Protein AF-A0A093P112-F1 (afdb_monomer_lite)

Organism: Pygoscelis adeliae (NCBI:txid9238)

Structure (mmCIF, N/CA/C/O backbone):
data_AF-A0A093P112-F1
#
_entry.id   AF-A0A093P112-F1
#
loop_
_atom_site.group_PDB
_atom_site.id
_atom_site.type_symbol
_atom_site.label_atom_id
_atom_site.label_alt_id
_atom_site.label_comp_id
_atom_site.label_asym_id
_atom_site.label_entity_id
_atom_site.label_seq_id
_atom_site.pdbx_PDB_ins_code
_atom_site.Cartn_x
_atom_site.Cartn_y
_atom_site.Cartn_z
_atom_site.occupancy
_atom_site.B_iso_or_equiv
_atom_site.auth_seq_id
_atom_site.auth_comp_id
_atom_site.auth_asym_id
_atom_site.auth_atom_id
_atom_site.pdbx_PDB_model_num
ATOM 1 N N . SER A 1 1 ? -18.967 16.183 43.147 1.00 71.44 1 SER A N 1
ATOM 2 C CA . SER A 1 1 ? -19.083 14.704 43.303 1.00 71.44 1 SER A CA 1
ATOM 3 C C . SER A 1 1 ? -19.071 14.032 41.925 1.00 71.44 1 SER A C 1
ATOM 5 O O . SER A 1 1 ? -19.058 14.746 40.927 1.00 71.44 1 SER A O 1
ATOM 7 N N . LEU A 1 2 ? -19.069 12.690 41.825 1.00 72.44 2 LEU A N 1
ATOM 8 C CA . LEU A 1 2 ? -19.124 11.982 40.525 1.00 72.44 2 LEU A CA 1
ATOM 9 C C . LEU A 1 2 ? -20.379 12.354 39.702 1.00 72.44 2 LEU A C 1
ATOM 11 O O . LEU A 1 2 ? -20.353 12.349 38.476 1.00 72.44 2 LEU A O 1
ATOM 15 N N . GLU A 1 3 ? -21.459 12.738 40.381 1.00 74.00 3 GLU A N 1
ATOM 16 C CA . GLU A 1 3 ? -22.714 13.202 39.782 1.00 74.00 3 GLU A CA 1
ATOM 17 C C . GLU A 1 3 ? -22.575 14.576 39.122 1.00 74.00 3 GLU A C 1
ATOM 19 O O . GLU A 1 3 ? -23.043 14.787 38.010 1.00 74.00 3 GLU A O 1
ATOM 24 N N . GLU A 1 4 ? -21.896 15.509 39.788 1.00 76.06 4 GLU A N 1
ATOM 25 C CA . GLU A 1 4 ? -21.624 16.844 39.249 1.00 76.06 4 GLU A CA 1
ATOM 26 C C . GLU A 1 4 ? -20.730 16.765 38.004 1.00 76.06 4 GLU A C 1
ATOM 28 O O . GLU A 1 4 ? -20.930 17.491 37.033 1.00 76.06 4 GLU A O 1
ATOM 33 N N . PHE A 1 5 ? -19.794 15.813 37.996 1.00 78.19 5 PHE A N 1
ATOM 34 C CA . PHE A 1 5 ? -19.008 15.481 36.813 1.00 78.19 5 PHE A CA 1
ATOM 35 C C . PHE A 1 5 ? -19.877 14.868 35.703 1.00 78.19 5 PHE A C 1
ATOM 37 O O . PHE A 1 5 ? -19.806 15.313 34.560 1.00 78.19 5 PHE A O 1
ATOM 44 N N . ALA A 1 6 ? -20.743 13.901 36.028 1.00 77.81 6 ALA A N 1
ATOM 45 C CA . ALA A 1 6 ? -21.652 13.276 35.066 1.00 77.81 6 ALA A CA 1
ATOM 46 C C . ALA A 1 6 ? -22.661 14.270 34.459 1.00 77.81 6 ALA A C 1
ATOM 48 O O . ALA A 1 6 ? -22.993 14.155 33.282 1.00 77.81 6 ALA A O 1
ATOM 49 N N . GLY A 1 7 ? -23.117 15.258 35.235 1.00 74.88 7 GLY A N 1
ATOM 50 C CA . GLY A 1 7 ? -24.021 16.318 34.782 1.00 74.88 7 GLY A CA 1
ATOM 51 C C . GLY A 1 7 ? -23.346 17.416 33.953 1.00 74.88 7 GLY A C 1
ATOM 52 O O . GLY A 1 7 ? -24.019 18.078 33.170 1.00 74.88 7 GLY A O 1
ATOM 53 N N . ARG A 1 8 ? -22.026 17.607 34.089 1.00 80.69 8 ARG A N 1
ATOM 54 C CA . ARG A 1 8 ? -21.234 18.560 33.282 1.00 80.69 8 ARG A CA 1
ATOM 55 C C . ARG A 1 8 ? -20.520 17.902 32.097 1.00 80.69 8 ARG A C 1
ATOM 57 O O . ARG A 1 8 ? -19.883 18.596 31.309 1.00 80.69 8 ARG A O 1
ATOM 64 N N . SER A 1 9 ? -20.606 16.579 31.976 1.00 81.31 9 SER A N 1
ATOM 65 C CA . SER A 1 9 ? -19.993 15.822 30.889 1.00 81.31 9 SER A CA 1
ATOM 66 C C . SER A 1 9 ? -20.834 15.885 29.612 1.00 81.31 9 SER A C 1
ATOM 68 O O . SER A 1 9 ? -22.061 15.872 29.654 1.00 81.31 9 SER A O 1
ATOM 70 N N . THR A 1 10 ? -20.166 15.879 28.460 1.00 83.88 10 THR A N 1
ATOM 71 C CA . THR A 1 10 ? -20.793 15.724 27.137 1.00 83.88 10 THR A CA 1
ATOM 72 C C . THR A 1 10 ? -21.023 14.255 26.760 1.00 83.88 10 THR A C 1
ATOM 74 O O . THR A 1 10 ? -21.571 13.962 25.694 1.00 83.88 10 THR A O 1
ATOM 77 N N . LEU A 1 11 ? -20.609 13.313 27.619 1.00 80.38 11 LEU A N 1
ATOM 78 C CA . LEU A 1 11 ? -20.822 11.883 27.420 1.00 80.38 11 LEU A CA 1
ATOM 79 C C . LEU A 1 11 ? -22.310 11.549 27.557 1.00 80.38 11 LEU A C 1
ATOM 81 O O . LEU A 1 11 ? -22.880 11.519 28.649 1.00 80.38 11 LEU A O 1
ATOM 85 N N . HIS A 1 12 ? -22.939 11.257 26.424 1.00 82.38 12 HIS A N 1
ATOM 86 C CA . HIS A 1 12 ? -24.335 10.845 26.374 1.00 82.38 12 HIS A CA 1
ATOM 87 C C . HIS A 1 12 ? -24.560 9.587 27.228 1.00 82.38 12 HIS A C 1
ATOM 89 O O . HIS A 1 12 ? -23.811 8.616 27.152 1.00 82.38 12 HIS A O 1
ATOM 95 N N . GLY A 1 13 ? -25.605 9.602 28.059 1.00 77.94 13 GLY A N 1
ATOM 96 C CA . GLY A 1 13 ? -25.994 8.463 28.899 1.00 77.94 13 GLY A CA 1
ATOM 97 C C . GLY A 1 13 ? -25.390 8.446 30.309 1.00 77.94 13 GLY A C 1
ATOM 98 O O . GLY A 1 13 ? -26.014 7.882 31.207 1.00 77.94 13 GLY A O 1
ATOM 99 N N . ILE A 1 14 ? -24.263 9.128 30.560 1.00 80.81 14 ILE A N 1
ATOM 100 C CA . ILE A 1 14 ? -23.586 9.083 31.872 1.00 80.81 14 ILE A CA 1
ATOM 101 C C . ILE A 1 14 ? -24.428 9.723 32.989 1.00 80.81 14 ILE A C 1
ATOM 103 O O . ILE A 1 14 ? -24.534 9.189 34.092 1.00 80.81 14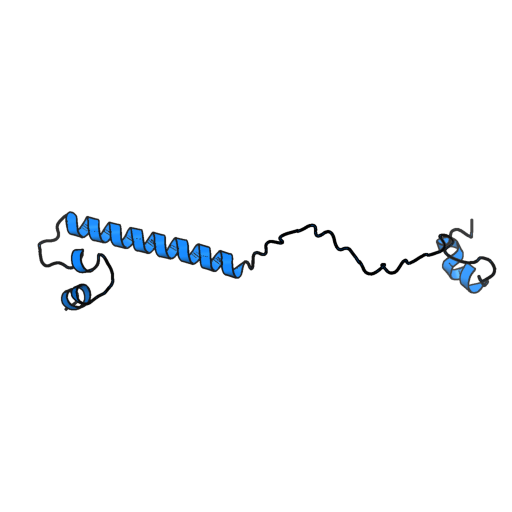 ILE A O 1
ATOM 107 N N . GLN A 1 15 ? -25.150 10.797 32.666 1.00 78.00 15 GLN A N 1
ATOM 108 C CA . GLN A 1 15 ? -26.103 11.456 33.566 1.00 78.00 15 GLN A CA 1
ATOM 109 C C . GLN A 1 15 ? -27.300 10.573 33.968 1.00 78.00 15 GLN A C 1
ATOM 111 O O . GLN A 1 15 ? -27.902 10.790 35.018 1.00 78.00 15 GLN A O 1
ATOM 116 N N . HIS A 1 16 ? -27.669 9.578 33.150 1.00 77.81 16 HIS A N 1
ATOM 117 C CA . HIS A 1 16 ? -28.765 8.654 33.461 1.00 77.81 16 HIS A CA 1
ATOM 118 C C . HIS A 1 16 ? -28.324 7.515 34.384 1.00 77.81 16 HIS A C 1
ATOM 120 O O . HIS A 1 16 ? -29.163 6.953 35.083 1.00 77.81 16 HIS A O 1
ATOM 126 N N . ILE A 1 17 ? -27.025 7.209 34.409 1.00 77.69 17 ILE A N 1
ATOM 127 C CA . ILE A 1 17 ? -26.431 6.177 35.264 1.00 77.69 17 ILE A CA 1
ATOM 128 C C . ILE A 1 17 ? -26.277 6.696 36.701 1.00 77.69 17 ILE A C 1
ATOM 130 O O . ILE A 1 17 ? -26.628 5.994 37.646 1.00 77.69 17 ILE A O 1
ATOM 134 N N . PHE A 1 18 ? -25.815 7.940 36.868 1.00 72.38 18 PHE A N 1
ATOM 135 C CA . PHE A 1 18 ? -25.481 8.529 38.173 1.00 72.38 18 PHE A CA 1
ATOM 136 C C . PHE A 1 18 ? -26.587 9.415 38.772 1.00 72.38 18 PHE A C 1
ATOM 138 O O . PHE A 1 18 ? -26.308 10.290 39.583 1.00 72.38 18 PHE A O 1
ATOM 145 N N . ARG A 1 19 ? -27.857 9.233 38.384 1.00 71.88 19 ARG A N 1
ATOM 146 C CA . ARG A 1 19 ? -28.958 10.050 38.924 1.00 71.88 19 ARG A CA 1
ATOM 147 C C . ARG A 1 19 ? -29.426 9.530 40.292 1.00 71.88 19 ARG A C 1
ATOM 149 O O . ARG A 1 19 ? -29.782 8.362 40.408 1.00 71.88 19 ARG A O 1
ATOM 156 N N . HIS A 1 20 ? -29.528 10.432 41.273 1.00 59.19 20 HIS A N 1
ATOM 157 C CA . HIS A 1 20 ? -29.821 10.234 42.709 1.00 59.19 20 HIS A CA 1
ATOM 158 C C . HIS A 1 20 ? -31.214 9.640 43.079 1.00 59.19 20 HIS A C 1
ATOM 160 O O . HIS A 1 20 ? -31.855 10.049 44.050 1.00 59.19 20 HIS A O 1
ATOM 166 N N . ARG A 1 21 ? -31.745 8.666 42.330 1.00 59.16 21 ARG A N 1
ATOM 167 C CA . ARG A 1 21 ? -32.893 7.846 42.767 1.00 59.16 21 ARG A CA 1
ATOM 168 C C . ARG A 1 21 ? -32.460 6.389 42.836 1.00 59.16 21 ARG A C 1
ATOM 170 O O . ARG A 1 21 ? -31.773 5.940 41.927 1.00 59.16 21 ARG A O 1
ATOM 177 N N . CYS A 1 22 ? -32.863 5.708 43.917 1.00 61.28 22 CYS A N 1
ATOM 178 C CA . CYS A 1 22 ? -32.613 4.295 44.244 1.00 61.28 22 CYS A CA 1
ATOM 179 C C . CYS A 1 22 ? -32.237 3.441 43.028 1.00 61.28 22 CYS A C 1
ATOM 181 O O . CYS A 1 22 ? -32.965 3.490 42.034 1.00 61.28 22 CYS A O 1
ATOM 183 N N . TYR A 1 23 ? -31.156 2.652 43.137 1.00 62.12 23 TYR A N 1
ATOM 184 C CA . TYR A 1 23 ? -30.686 1.692 42.129 1.00 62.12 23 TYR A CA 1
ATOM 185 C C . TYR A 1 23 ? -31.857 0.895 41.550 1.00 62.12 23 TYR A C 1
ATOM 187 O O . TYR A 1 23 ? -32.315 -0.100 42.101 1.00 62.12 23 TYR A O 1
ATOM 195 N N . THR A 1 24 ? -32.389 1.397 40.446 1.00 74.31 24 THR A N 1
ATOM 196 C CA . THR A 1 24 ? -33.581 0.873 39.792 1.00 74.31 24 THR A CA 1
ATOM 197 C C . THR A 1 24 ? -33.126 0.130 38.551 1.00 74.31 24 THR A C 1
ATOM 199 O O . THR A 1 24 ? -32.097 0.470 37.962 1.00 74.31 24 THR A O 1
ATOM 202 N N . ALA A 1 25 ? -33.914 -0.851 38.103 1.00 78.94 25 ALA A N 1
ATOM 203 C CA . ALA A 1 25 ? -33.633 -1.599 36.875 1.00 78.94 25 ALA A CA 1
ATOM 204 C C . ALA A 1 25 ? -33.312 -0.674 35.683 1.00 78.94 25 ALA A C 1
ATOM 206 O O . ALA A 1 25 ? -32.466 -0.988 34.854 1.00 78.94 25 ALA A O 1
ATOM 207 N N . ARG A 1 26 ? -33.909 0.525 35.647 1.00 80.44 26 ARG A N 1
ATOM 208 C CA . ARG A 1 26 ? -33.643 1.557 34.639 1.00 80.44 26 ARG A CA 1
ATOM 209 C C . ARG A 1 26 ? -32.186 2.042 34.608 1.00 80.44 26 ARG A C 1
ATOM 211 O O . ARG A 1 26 ? -31.659 2.229 33.518 1.00 80.44 26 ARG A O 1
ATOM 218 N N . ASN A 1 27 ? -31.534 2.232 35.756 1.00 81.62 27 ASN A N 1
ATOM 219 C CA . ASN A 1 27 ? -30.131 2.667 35.804 1.00 81.62 27 ASN A CA 1
ATOM 220 C C . ASN A 1 27 ? -29.199 1.544 35.334 1.00 81.62 27 ASN A C 1
ATOM 222 O O . ASN A 1 27 ? -28.249 1.810 34.605 1.00 81.62 27 ASN A O 1
ATOM 226 N N . LEU A 1 28 ? -29.510 0.290 35.688 1.00 84.00 28 LEU A N 1
ATOM 227 C CA . LEU A 1 28 ? -28.781 -0.884 35.198 1.00 84.00 28 LEU A CA 1
ATOM 228 C C . LEU A 1 28 ? -28.922 -1.043 33.681 1.00 84.00 28 LEU A C 1
ATOM 230 O O . LEU A 1 28 ? -27.929 -1.285 33.007 1.00 84.00 28 LEU A O 1
ATOM 234 N N . LEU A 1 29 ? -30.121 -0.839 33.127 1.00 87.44 29 LEU A N 1
ATOM 235 C CA . LEU A 1 29 ? -30.33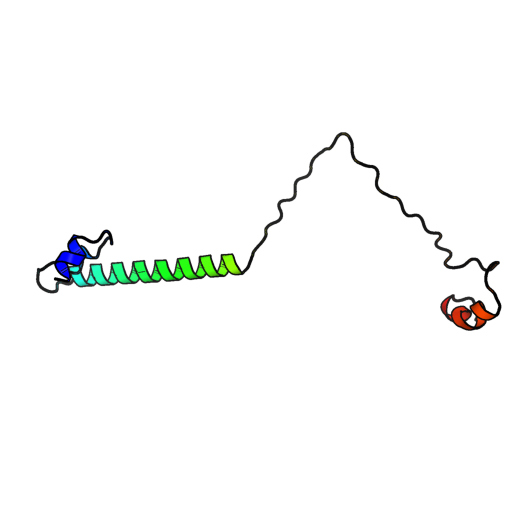4 -0.853 31.677 1.00 87.44 29 LEU A CA 1
ATOM 236 C C . LEU A 1 29 ? -29.527 0.242 30.969 1.00 87.44 29 LEU A C 1
ATOM 238 O O . LEU A 1 29 ? -28.903 -0.034 29.949 1.00 87.44 29 LEU A O 1
ATOM 242 N N . TRP A 1 30 ? -29.480 1.460 31.521 1.00 88.12 30 TRP A N 1
ATOM 243 C CA . TRP A 1 30 ? -28.644 2.536 30.977 1.00 88.12 30 TRP A CA 1
ATOM 244 C C . TRP A 1 30 ? -27.151 2.230 31.069 1.00 88.12 30 TRP A C 1
ATOM 246 O O . TRP A 1 30 ? -26.420 2.503 30.120 1.00 88.12 30 TRP A O 1
ATOM 256 N N . LEU A 1 31 ? -26.707 1.636 32.176 1.00 87.56 31 LEU A N 1
ATOM 257 C CA . LEU A 1 31 ? -25.323 1.212 32.354 1.00 87.56 31 LEU A CA 1
ATOM 258 C C . LEU A 1 31 ? -24.939 0.137 31.331 1.00 87.56 31 LEU A C 1
ATOM 260 O O . LEU A 1 31 ? -23.914 0.269 30.669 1.00 87.56 31 LEU A O 1
ATOM 264 N N . LEU A 1 32 ? -25.778 -0.888 31.158 1.00 91.19 32 LEU A N 1
ATOM 265 C CA . LEU A 1 32 ? -25.569 -1.951 30.174 1.00 91.19 32 LEU A CA 1
ATOM 266 C C . LEU A 1 32 ? -25.576 -1.411 28.742 1.00 91.19 32 LEU A C 1
ATOM 268 O O . LEU A 1 32 ? -24.709 -1.777 27.955 1.00 91.19 32 LEU A O 1
ATOM 272 N N . ALA A 1 33 ? -26.505 -0.513 28.408 1.00 91.12 33 ALA A N 1
ATOM 273 C CA . ALA A 1 33 ? -26.552 0.121 27.094 1.00 91.12 33 ALA A CA 1
ATOM 274 C C . ALA A 1 33 ? -25.301 0.975 26.826 1.00 91.12 33 ALA A C 1
ATOM 276 O O . ALA A 1 33 ? -24.734 0.908 25.737 1.00 91.12 33 ALA A O 1
ATOM 277 N N . PHE A 1 34 ? -24.832 1.732 27.822 1.00 91.44 34 PHE A N 1
ATOM 278 C CA . PHE A 1 34 ? -23.606 2.522 27.722 1.00 91.44 34 PHE A CA 1
ATOM 279 C C . PHE A 1 34 ? -22.368 1.634 27.541 1.00 91.44 34 PHE A C 1
ATOM 281 O O . PHE A 1 34 ? -21.585 1.859 26.621 1.00 91.44 34 PHE A O 1
ATOM 288 N N . LEU A 1 35 ? -22.219 0.590 28.364 1.00 93.19 35 LEU A N 1
ATOM 289 C CA . LEU A 1 35 ? -21.137 -0.394 28.250 1.00 93.19 35 LEU A CA 1
ATOM 290 C C . LEU A 1 35 ? -21.167 -1.112 26.898 1.00 93.19 35 LEU A C 1
ATOM 292 O O . LEU A 1 35 ? -20.127 -1.256 26.262 1.00 93.19 35 LEU A O 1
ATOM 296 N N . GLY A 1 36 ? -22.351 -1.516 26.437 1.00 95.69 36 GLY A N 1
ATOM 297 C CA . GLY A 1 36 ? -22.540 -2.136 25.128 1.00 95.69 36 GLY A CA 1
ATOM 298 C C . GLY A 1 36 ? -22.140 -1.199 23.990 1.00 95.69 36 GLY A C 1
ATOM 299 O O . GLY A 1 36 ? -21.364 -1.586 23.119 1.00 95.69 36 GLY A O 1
ATOM 300 N N . SER A 1 37 ? 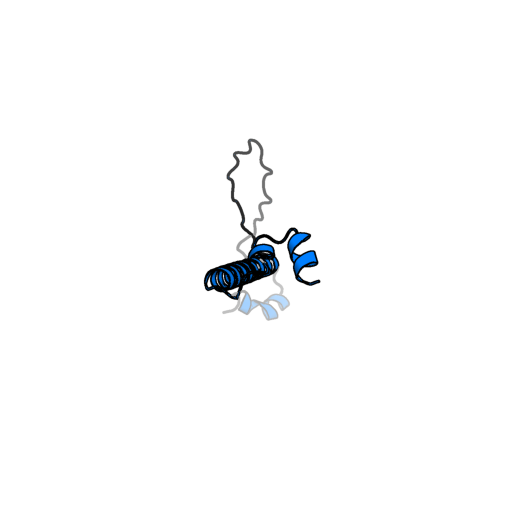-22.592 0.058 24.030 1.00 94.94 37 SER A N 1
ATOM 301 C CA . SER A 1 37 ? -22.206 1.077 23.049 1.00 94.94 37 SER A CA 1
ATOM 302 C C . SER A 1 37 ? -20.698 1.332 23.054 1.00 94.94 37 SER A C 1
ATOM 304 O O . SER A 1 37 ? -20.103 1.459 21.987 1.00 94.94 37 SER A O 1
ATOM 306 N N . LEU A 1 38 ? -20.072 1.395 24.230 1.00 94.56 38 LEU A N 1
ATOM 307 C CA . LEU A 1 38 ? -18.631 1.594 24.366 1.00 94.56 38 LEU A CA 1
ATOM 308 C C . LEU A 1 38 ? -17.843 0.397 23.819 1.00 94.56 38 LEU A C 1
ATOM 310 O O . LEU A 1 38 ? -16.866 0.586 23.098 1.00 94.56 38 LEU A O 1
ATOM 314 N N . ALA A 1 39 ? -18.279 -0.829 24.112 1.00 97.12 39 ALA A N 1
ATOM 315 C CA . ALA A 1 39 ? -17.650 -2.043 23.601 1.00 97.12 39 ALA A CA 1
ATOM 316 C C . ALA A 1 39 ? -17.735 -2.126 22.069 1.00 97.12 39 ALA A C 1
ATOM 318 O O . ALA A 1 39 ? -16.729 -2.402 21.412 1.00 97.12 39 ALA A O 1
ATOM 319 N N . LEU A 1 40 ? -18.907 -1.831 21.493 1.00 97.50 40 LEU A N 1
ATOM 320 C CA . LEU A 1 40 ? -19.094 -1.772 20.041 1.00 97.50 40 LEU A CA 1
ATOM 321 C C . LEU A 1 40 ? -18.217 -0.694 19.401 1.00 97.50 40 LEU A C 1
ATOM 323 O O . LEU A 1 40 ? -17.583 -0.955 18.379 1.00 97.50 40 LEU A O 1
ATOM 327 N N . LEU A 1 41 ? -18.136 0.485 20.023 1.00 96.69 41 LEU A N 1
ATOM 328 C CA . LEU A 1 41 ? -17.277 1.576 19.574 1.00 96.69 41 LEU A CA 1
ATOM 329 C C . LEU A 1 41 ? -15.811 1.132 19.533 1.00 96.69 41 LEU A C 1
ATOM 331 O O . LEU A 1 41 ? -15.175 1.219 18.486 1.00 96.69 41 LEU A O 1
ATOM 335 N N . ILE A 1 42 ? -15.286 0.598 20.640 1.00 97.62 42 ILE A N 1
ATOM 336 C CA . ILE A 1 42 ? -13.898 0.123 20.726 1.00 97.62 42 ILE A CA 1
ATOM 337 C C . ILE A 1 42 ? -13.632 -0.956 19.672 1.00 97.62 42 ILE A C 1
ATOM 339 O O . ILE A 1 42 ? -12.614 -0.897 18.982 1.00 97.62 42 ILE A O 1
ATOM 343 N N . HIS A 1 43 ? -14.549 -1.913 19.503 1.00 98.12 43 HIS A N 1
ATOM 344 C CA . HIS A 1 43 ? -14.407 -2.970 18.505 1.00 98.12 43 HIS A CA 1
ATOM 345 C C . HIS A 1 43 ? -14.334 -2.414 17.076 1.00 98.12 43 HIS A C 1
ATOM 347 O O . HIS A 1 43 ? -13.429 -2.776 16.320 1.00 98.12 43 HIS A O 1
ATOM 353 N N . ALA A 1 44 ? -15.251 -1.513 16.713 1.00 97.81 44 ALA A N 1
ATOM 354 C CA . ALA A 1 44 ? -15.281 -0.887 15.396 1.00 97.81 44 ALA A CA 1
ATOM 355 C C . ALA A 1 44 ? -14.003 -0.078 15.127 1.00 97.81 44 ALA A C 1
ATOM 357 O O . ALA A 1 44 ? -13.380 -0.238 14.079 1.00 97.81 44 ALA A O 1
ATOM 358 N N . TYR A 1 45 ? -13.556 0.724 16.096 1.00 97.69 45 TYR A N 1
ATOM 359 C CA . TYR A 1 45 ? -12.324 1.502 15.962 1.00 97.69 45 TYR A CA 1
ATOM 360 C C . TYR A 1 45 ? -11.082 0.616 15.844 1.00 97.69 45 TYR A C 1
ATOM 362 O O . TYR A 1 45 ? -10.245 0.872 14.982 1.00 97.69 45 TYR A O 1
ATOM 370 N N . ALA A 1 46 ? -10.972 -0.450 16.641 1.00 97.88 46 ALA A N 1
ATOM 371 C CA . ALA A 1 46 ? -9.857 -1.391 16.541 1.00 97.88 46 ALA A CA 1
ATOM 372 C C . ALA A 1 46 ? -9.791 -2.050 15.154 1.00 97.88 46 ALA A C 1
ATOM 374 O O . ALA A 1 46 ? -8.710 -2.180 14.579 1.00 97.88 46 ALA A O 1
ATOM 375 N N . LYS A 1 47 ? -10.947 -2.413 14.581 1.00 97.25 47 LYS A N 1
ATOM 376 C CA . LYS A 1 47 ? -11.039 -2.934 13.209 1.00 97.25 47 LYS A CA 1
ATOM 377 C C . LYS A 1 47 ? -10.597 -1.899 12.176 1.00 97.25 47 LYS A C 1
ATOM 379 O O . LYS A 1 47 ? -9.780 -2.232 11.323 1.00 97.25 47 LYS A O 1
ATOM 384 N N . CYS A 1 48 ? -11.080 -0.661 12.271 1.00 97.25 48 CYS A N 1
ATOM 385 C CA . CYS A 1 48 ? -10.695 0.416 11.357 1.00 97.25 48 CYS A CA 1
ATOM 386 C C . CYS A 1 48 ? -9.193 0.723 11.417 1.00 97.25 48 CYS A C 1
ATOM 388 O O . CYS A 1 48 ? -8.551 0.832 10.377 1.00 97.25 48 CYS A O 1
ATOM 390 N N . VAL A 1 49 ? -8.615 0.810 12.618 1.00 97.56 49 VAL A N 1
ATOM 391 C CA . VAL A 1 49 ? -7.173 1.034 12.807 1.00 97.56 49 VAL A CA 1
ATOM 392 C C . VAL A 1 49 ? -6.362 -0.142 12.259 1.00 97.56 49 VAL A C 1
ATOM 394 O O . VAL A 1 49 ? -5.365 0.068 11.573 1.00 97.56 49 VAL A O 1
ATOM 397 N N . GLY A 1 50 ? -6.809 -1.377 12.500 1.00 97.25 50 GLY A N 1
ATOM 398 C CA . GLY A 1 50 ? -6.185 -2.566 11.924 1.00 97.25 50 GLY A CA 1
ATOM 399 C C . GLY A 1 50 ? -6.183 -2.540 10.394 1.00 97.25 50 GLY A C 1
ATOM 400 O O . GLY A 1 50 ? -5.144 -2.778 9.789 1.00 97.25 50 GLY A O 1
ATOM 401 N N . LEU A 1 51 ? -7.315 -2.193 9.773 1.00 95.50 51 LEU A N 1
ATOM 402 C CA . LEU A 1 51 ? -7.423 -2.042 8.317 1.00 95.50 51 LEU A CA 1
ATOM 403 C C . LEU A 1 51 ? -6.529 -0.919 7.784 1.00 95.50 51 LEU A C 1
ATOM 405 O O . LEU A 1 51 ? -5.895 -1.091 6.751 1.00 95.50 51 LEU A O 1
ATOM 409 N N . TYR A 1 52 ? -6.431 0.205 8.495 1.00 95.44 52 TYR A N 1
ATOM 410 C CA . TYR A 1 52 ? -5.544 1.303 8.116 1.00 95.44 52 TYR A CA 1
ATOM 411 C C . TYR A 1 52 ? -4.075 0.851 8.050 1.00 95.44 52 TYR A C 1
ATOM 413 O O . TYR A 1 52 ? -3.399 1.080 7.050 1.00 95.44 52 TYR A O 1
ATOM 421 N N . PHE A 1 53 ? -3.596 0.135 9.072 1.00 97.38 53 PHE A N 1
ATOM 422 C CA . PHE A 1 53 ? -2.214 -0.359 9.124 1.00 97.38 53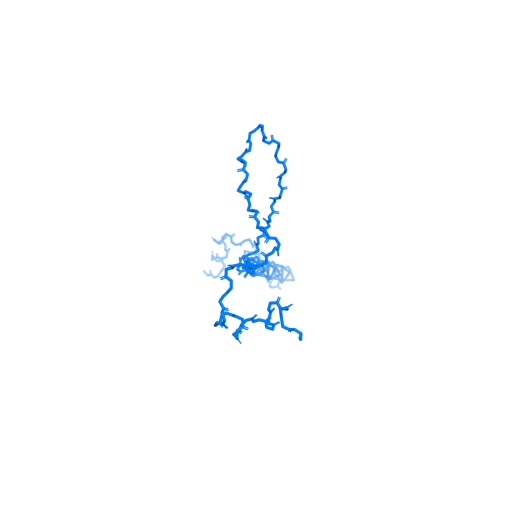 PHE A CA 1
ATOM 423 C C . PHE A 1 53 ? -1.938 -1.589 8.251 1.00 97.38 53 PHE A C 1
ATOM 425 O O . PHE A 1 53 ? -0.781 -1.978 8.107 1.00 97.38 53 PHE A O 1
ATOM 432 N N . GLN A 1 54 ? -2.960 -2.194 7.645 1.00 96.31 54 GLN A N 1
ATOM 433 C CA . GLN A 1 54 ? -2.766 -3.192 6.589 1.00 96.31 54 GLN A CA 1
ATOM 434 C C . GLN A 1 54 ? -2.381 -2.553 5.248 1.00 96.31 54 GLN A C 1
ATOM 436 O O . GLN A 1 54 ? -2.024 -3.279 4.324 1.00 96.31 54 GLN A O 1
ATOM 441 N N . TYR A 1 55 ? -2.449 -1.220 5.138 1.00 93.81 55 TYR A N 1
ATOM 442 C CA . TYR A 1 55 ? -2.173 -0.465 3.914 1.00 93.81 55 TYR A CA 1
ATOM 443 C C . TYR A 1 55 ? -2.844 -1.067 2.661 1.00 93.81 55 TYR A C 1
ATOM 445 O O . TYR A 1 55 ? -2.176 -1.281 1.642 1.00 93.81 55 TYR A O 1
ATOM 453 N N . PRO A 1 56 ? -4.158 -1.375 2.706 1.00 94.69 56 PRO A N 1
ATOM 454 C CA . PRO A 1 56 ? -4.848 -1.899 1.540 1.00 94.69 56 PRO A CA 1
ATOM 455 C C . PRO A 1 56 ? -4.866 -0.831 0.444 1.00 94.69 56 PRO A C 1
ATOM 457 O O . PRO A 1 56 ? -5.188 0.331 0.695 1.00 94.69 56 PRO A O 1
ATOM 460 N N . HIS A 1 57 ? -4.545 -1.229 -0.783 1.00 93.88 57 HIS A N 1
ATOM 461 C CA . HIS A 1 57 ? -4.647 -0.374 -1.959 1.00 93.88 57 HIS A CA 1
ATOM 462 C C . HIS A 1 57 ? -5.634 -0.990 -2.949 1.00 93.88 57 HIS A C 1
ATOM 464 O O . HIS A 1 57 ? -5.729 -2.209 -3.075 1.00 93.88 57 HIS A O 1
ATOM 470 N N . SER A 1 58 ? -6.376 -0.134 -3.643 1.00 92.56 58 SER A N 1
ATOM 471 C CA . SER A 1 58 ? -7.253 -0.524 -4.742 1.00 92.56 58 SER A CA 1
ATOM 472 C C . SER A 1 58 ? -6.824 0.248 -5.977 1.00 92.56 58 SER A C 1
ATOM 474 O O . SER A 1 58 ? -6.658 1.468 -5.917 1.00 92.56 58 SER A O 1
ATOM 476 N N . THR A 1 59 ? -6.597 -0.458 -7.078 1.00 93.62 59 THR A N 1
ATOM 477 C CA . THR A 1 59 ? -6.261 0.146 -8.364 1.00 93.62 59 THR A CA 1
ATOM 478 C C . THR A 1 59 ? -7.536 0.296 -9.183 1.00 93.62 59 THR A C 1
ATOM 480 O O . THR A 1 59 ? -8.246 -0.673 -9.442 1.00 93.62 59 THR A O 1
ATOM 483 N N . GLN A 1 60 ? -7.844 1.527 -9.587 1.00 91.06 60 GLN A N 1
ATOM 484 C CA . GLN A 1 60 ? -8.901 1.792 -10.558 1.00 91.06 60 GLN A CA 1
ATOM 485 C C . GLN A 1 60 ? -8.265 1.826 -11.945 1.00 91.06 60 GLN A C 1
ATOM 487 O O . GLN A 1 60 ? -7.290 2.545 -12.162 1.00 91.06 60 GLN A O 1
ATOM 492 N N . LEU A 1 61 ? -8.775 0.996 -12.851 1.00 91.81 61 LEU A N 1
ATOM 493 C CA . LEU A 1 61 ? -8.316 0.923 -14.233 1.00 91.81 61 LEU A CA 1
ATOM 494 C C . LEU A 1 61 ? -9.323 1.655 -15.112 1.00 91.81 61 LEU A C 1
ATOM 496 O O . LEU A 1 61 ? -10.511 1.342 -15.077 1.00 91.81 61 LEU A O 1
ATOM 500 N N . GLU A 1 62 ? -8.834 2.610 -15.895 1.00 91.25 62 GLU A N 1
ATOM 501 C CA . GLU A 1 62 ? -9.638 3.376 -16.841 1.00 91.25 62 GLU A CA 1
ATOM 502 C C . GLU A 1 62 ? -9.011 3.304 -18.234 1.00 91.25 62 GLU A C 1
ATOM 504 O O . GLU A 1 62 ? -7.790 3.383 -18.399 1.00 91.25 62 GLU A O 1
ATOM 509 N N . GLU A 1 63 ? -9.857 3.118 -19.246 1.00 88.56 63 GLU A N 1
ATOM 510 C CA . GLU A 1 63 ? -9.445 3.070 -20.643 1.00 88.56 63 GLU A CA 1
ATOM 511 C C . GLU A 1 63 ? -9.707 4.418 -21.313 1.00 88.56 63 GLU A C 1
ATOM 513 O O . GLU A 1 63 ? -10.833 4.751 -21.677 1.00 88.56 63 GLU A O 1
ATOM 518 N N . GLU A 1 64 ? -8.644 5.193 -21.524 1.00 91.19 64 GLU A N 1
ATOM 519 C CA . GLU A 1 64 ? -8.735 6.481 -22.210 1.00 91.19 64 GLU A CA 1
ATOM 520 C C . GLU A 1 64 ? -8.275 6.400 -23.678 1.00 91.19 64 GLU A C 1
ATOM 522 O O . GLU A 1 64 ? -7.163 5.958 -24.012 1.00 91.19 64 GLU A O 1
ATOM 527 N N . MET A 1 65 ? -9.117 6.905 -24.588 1.00 85.81 65 MET A N 1
ATOM 528 C CA . MET A 1 65 ? -8.780 7.051 -26.007 1.00 85.81 65 MET A CA 1
ATOM 529 C C . MET A 1 65 ? -7.940 8.313 -26.258 1.00 85.81 65 MET A C 1
ATOM 531 O O . MET A 1 65 ? -8.455 9.385 -26.580 1.00 85.81 65 MET A O 1
ATOM 535 N N . ALA A 1 66 ? -6.616 8.186 -26.169 1.00 88.06 66 ALA A N 1
ATOM 536 C CA .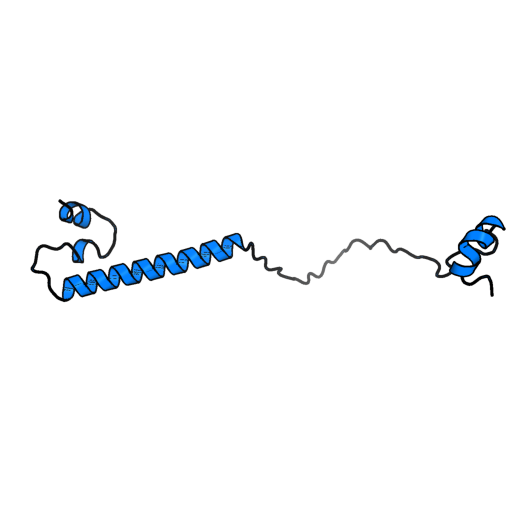 ALA A 1 66 ? -5.695 9.276 -26.497 1.00 88.06 66 ALA A CA 1
ATOM 537 C C . ALA A 1 66 ? -5.468 9.413 -28.019 1.00 88.06 66 ALA A C 1
ATOM 539 O O . ALA A 1 66 ? -5.019 8.474 -28.677 1.00 88.06 66 ALA A O 1
ATOM 540 N N . ARG A 1 67 ? -5.701 10.616 -28.578 1.00 85.19 67 ARG A N 1
ATOM 541 C CA . ARG A 1 67 ? -5.505 10.929 -30.018 1.00 85.19 67 ARG A CA 1
ATOM 542 C C . ARG A 1 67 ? -4.042 10.882 -30.481 1.00 85.19 67 ARG A C 1
ATOM 544 O O . ARG A 1 67 ? -3.784 10.773 -31.675 1.00 85.19 67 ARG A O 1
ATOM 551 N N . LYS A 1 68 ? -3.088 11.017 -29.559 1.00 88.88 68 LYS A N 1
ATOM 552 C CA . LYS A 1 68 ? -1.643 10.932 -29.808 1.00 88.88 68 LYS A CA 1
ATOM 553 C C . LYS A 1 68 ? -1.016 10.141 -28.663 1.00 88.88 68 LYS A C 1
ATOM 555 O O . LYS A 1 68 ? -1.141 10.554 -27.514 1.00 88.88 68 LYS A O 1
ATOM 560 N N . LYS A 1 69 ? -0.358 9.022 -28.970 1.00 88.81 69 LYS A N 1
ATOM 561 C CA . LYS A 1 69 ? 0.426 8.225 -28.014 1.00 88.81 69 LYS A CA 1
ATOM 562 C C . LYS A 1 69 ? 1.882 8.186 -28.467 1.00 88.81 69 LYS A C 1
ATOM 564 O O . LYS A 1 69 ? 2.152 8.189 -29.667 1.00 88.81 69 LYS A O 1
ATOM 569 N N . THR A 1 70 ? 2.809 8.160 -27.514 1.00 95.00 70 THR A N 1
ATOM 570 C CA . THR A 1 70 ? 4.234 7.975 -27.806 1.00 95.00 70 THR A CA 1
ATOM 571 C C . THR A 1 70 ? 4.440 6.586 -28.395 1.00 95.00 70 THR A C 1
ATOM 573 O O . THR A 1 70 ? 3.997 5.595 -27.814 1.00 95.00 70 THR A O 1
ATOM 576 N N . PHE A 1 71 ? 5.089 6.513 -29.555 1.00 95.81 71 PHE A N 1
ATOM 577 C CA . PHE A 1 71 ? 5.442 5.234 -30.157 1.00 95.81 71 PHE A CA 1
ATOM 578 C C . PHE A 1 71 ? 6.462 4.514 -29.258 1.00 95.81 71 PHE A C 1
ATOM 580 O O . PHE A 1 71 ? 7.440 5.147 -28.849 1.00 95.81 71 PHE A O 1
ATOM 587 N N . PRO A 1 72 ? 6.243 3.237 -28.896 1.00 96.44 72 PRO A N 1
ATOM 588 C CA . PRO A 1 72 ? 7.118 2.539 -27.963 1.00 96.44 72 PRO A CA 1
ATOM 589 C C . PRO A 1 72 ? 8.470 2.219 -28.604 1.00 96.44 72 PRO A C 1
ATOM 591 O O . PRO A 1 72 ? 8.607 2.146 -29.826 1.00 96.44 72 PRO A O 1
ATOM 594 N N . ALA A 1 73 ? 9.475 1.969 -27.767 1.00 96.62 73 ALA A N 1
ATOM 595 C CA . ALA A 1 73 ? 10.708 1.362 -28.240 1.00 96.62 73 ALA A CA 1
ATOM 596 C C . ALA A 1 73 ? 10.411 -0.062 -28.732 1.00 96.62 73 ALA A C 1
ATOM 598 O O . ALA A 1 73 ? 9.820 -0.863 -28.008 1.00 96.62 73 ALA A O 1
ATOM 599 N N . ILE A 1 74 ? 10.824 -0.371 -29.960 1.00 97.00 74 ILE A N 1
ATOM 600 C CA . ILE A 1 74 ? 10.737 -1.723 -30.513 1.00 97.00 74 ILE A CA 1
ATOM 601 C C . ILE A 1 74 ? 12.134 -2.330 -30.468 1.00 97.00 74 ILE A C 1
ATOM 603 O O . ILE A 1 74 ? 13.040 -1.872 -31.164 1.00 97.00 74 ILE A O 1
ATOM 607 N N . THR A 1 75 ? 12.304 -3.372 -29.658 1.00 96.81 75 THR A N 1
ATOM 608 C CA . THR A 1 75 ? 13.543 -4.151 -29.608 1.00 96.81 75 THR A CA 1
ATOM 609 C C . THR A 1 75 ? 13.412 -5.366 -30.517 1.00 96.81 75 THR A C 1
ATOM 611 O O . THR A 1 75 ? 12.545 -6.211 -30.311 1.00 96.81 75 THR A O 1
ATOM 614 N N . LEU A 1 76 ? 14.283 -5.449 -31.523 1.00 96.88 76 LEU A N 1
ATOM 615 C CA . LEU A 1 76 ? 14.366 -6.577 -32.447 1.00 96.88 76 LEU A CA 1
ATOM 616 C C . LEU A 1 76 ? 15.713 -7.268 -32.268 1.00 96.88 76 LEU A C 1
ATOM 618 O O . LEU A 1 76 ? 16.761 -6.642 -32.431 1.00 96.88 76 LEU A O 1
ATOM 622 N N . CYS A 1 77 ? 15.675 -8.563 -31.976 1.00 96.19 77 CYS A N 1
ATOM 623 C CA . CYS A 1 77 ? 16.858 -9.407 -31.894 1.00 96.19 77 CYS A CA 1
ATOM 624 C C . CYS A 1 77 ? 16.771 -10.506 -32.950 1.00 96.19 77 CYS A C 1
ATOM 626 O O . CYS A 1 77 ? 15.699 -11.053 -33.209 1.00 96.19 77 CYS A O 1
ATOM 628 N N . ASN A 1 78 ? 17.911 -10.837 -33.556 1.00 95.38 78 ASN A N 1
ATOM 629 C CA . ASN A 1 78 ? 18.004 -12.025 -34.391 1.00 95.38 78 ASN A CA 1
ATOM 630 C C . ASN A 1 78 ? 17.843 -13.267 -33.500 1.00 95.38 78 ASN A C 1
ATOM 632 O O . ASN A 1 78 ? 18.436 -13.319 -32.425 1.00 95.38 78 ASN A O 1
ATOM 636 N N . LEU A 1 79 ? 17.066 -14.254 -33.954 1.00 94.19 79 LEU A N 1
ATOM 637 C CA . LEU A 1 79 ? 16.944 -15.542 -33.268 1.00 94.19 79 LEU A CA 1
ATOM 638 C C . LEU A 1 79 ? 18.249 -16.337 -33.306 1.00 94.19 79 LEU A C 1
ATOM 640 O O . LEU A 1 79 ? 18.459 -17.183 -32.447 1.00 94.19 79 LEU A O 1
ATOM 644 N N . ASN A 1 80 ? 19.118 -16.067 -34.285 1.00 91.88 80 ASN A N 1
ATOM 645 C CA . ASN A 1 80 ? 20.448 -16.649 -34.315 1.00 91.88 80 ASN A CA 1
ATOM 646 C C . ASN A 1 80 ? 21.288 -16.107 -33.136 1.00 91.88 80 ASN A C 1
ATOM 648 O O . ASN A 1 80 ? 21.650 -14.922 -33.170 1.00 91.88 80 ASN A O 1
ATOM 652 N N . PRO A 1 81 ? 21.633 -16.943 -32.136 1.00 88.62 81 PRO A N 1
ATOM 653 C CA . PRO A 1 81 ? 22.295 -16.487 -30.915 1.00 88.62 81 PRO A CA 1
ATOM 654 C C . PRO A 1 81 ? 23.744 -16.058 -31.157 1.00 88.62 81 PRO A C 1
ATOM 656 O O . PRO A 1 81 ? 24.249 -15.165 -30.479 1.00 88.62 81 PRO A O 1
ATOM 659 N N . ALA A 1 82 ? 24.414 -16.657 -32.145 1.00 90.25 82 ALA A N 1
ATOM 660 C CA . ALA A 1 82 ? 25.797 -16.352 -32.470 1.00 90.25 82 ALA A CA 1
ATOM 661 C C . ALA A 1 82 ? 26.049 -16.466 -33.975 1.00 90.25 82 ALA A C 1
ATOM 663 O O . ALA A 1 82 ? 25.573 -17.362 -34.668 1.00 90.25 82 ALA A O 1
ATOM 664 N N . ARG A 1 83 ? 26.858 -15.557 -34.518 1.00 91.94 83 ARG A N 1
ATOM 665 C CA . ARG A 1 83 ? 27.315 -15.686 -35.904 1.00 91.94 83 ARG A CA 1
ATOM 666 C C . ARG A 1 83 ? 28.453 -16.693 -35.954 1.00 91.94 83 ARG A C 1
ATOM 668 O O . ARG A 1 83 ? 29.531 -16.391 -35.457 1.00 91.94 83 ARG A O 1
ATOM 675 N N . PHE A 1 84 ? 28.233 -17.824 -36.623 1.00 89.69 84 PHE A N 1
ATOM 676 C CA . PHE A 1 84 ? 29.250 -18.868 -36.776 1.00 89.69 84 PHE A CA 1
ATOM 677 C C . PHE A 1 84 ? 30.574 -18.327 -37.342 1.00 89.69 84 PHE A C 1
ATOM 679 O O . PHE A 1 84 ? 31.644 -18.646 -36.844 1.00 89.69 84 PHE A O 1
ATOM 686 N N . SER A 1 85 ? 30.508 -17.391 -38.296 1.00 92.69 85 SER A N 1
ATOM 687 C CA . SER A 1 85 ? 31.684 -16.719 -38.876 1.00 92.69 85 SER A CA 1
ATOM 688 C C . SER A 1 85 ? 32.495 -15.847 -37.907 1.00 92.69 85 SER A C 1
ATOM 690 O O . SER A 1 85 ? 33.547 -15.332 -38.281 1.00 92.69 85 SER A O 1
ATOM 692 N N . ARG A 1 86 ? 31.999 -15.615 -36.689 1.00 92.69 86 ARG A N 1
ATOM 693 C CA . ARG A 1 86 ? 32.661 -14.825 -35.644 1.00 92.69 86 ARG A CA 1
ATOM 694 C C . ARG A 1 86 ? 33.093 -15.671 -34.445 1.00 92.69 86 ARG A C 1
ATOM 696 O O . ARG A 1 86 ? 33.668 -15.099 -33.528 1.00 92.69 86 ARG A O 1
ATOM 703 N N . LEU A 1 87 ? 32.832 -16.979 -34.451 1.00 91.44 87 LEU A N 1
ATOM 704 C CA . LEU A 1 87 ? 33.277 -17.884 -33.393 1.00 91.44 87 LEU A CA 1
ATOM 705 C C . LEU A 1 87 ? 34.747 -18.257 -33.602 1.00 91.44 87 LEU A C 1
ATOM 707 O O . LEU A 1 87 ? 35.154 -18.629 -34.704 1.00 91.44 87 LEU A O 1
ATOM 711 N N . SER A 1 88 ? 35.543 -18.155 -32.539 1.00 93.25 88 SER A N 1
ATOM 712 C CA . SER A 1 88 ? 36.918 -18.654 -32.503 1.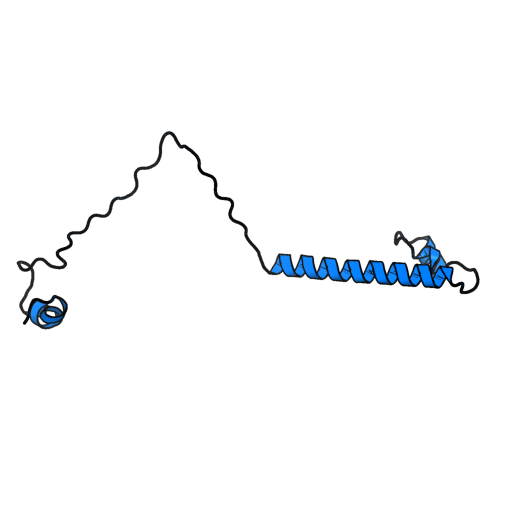00 93.25 88 SER A CA 1
ATOM 713 C C . SER A 1 88 ? 36.985 -20.084 -31.956 1.00 93.25 88 SER A C 1
ATOM 715 O O . SER A 1 88 ? 36.025 -20.598 -31.382 1.00 93.25 88 SER A O 1
ATOM 717 N N . GLY A 1 89 ? 38.151 -20.729 -32.080 1.00 92.00 89 GLY A N 1
ATOM 718 C CA . GLY A 1 89 ? 38.381 -22.042 -31.466 1.00 92.00 89 GLY A CA 1
ATOM 719 C C . GLY A 1 89 ? 38.253 -22.026 -29.937 1.00 92.00 89 GLY A C 1
ATOM 720 O O . GLY A 1 89 ? 37.806 -23.008 -29.358 1.00 92.00 89 GLY A O 1
ATOM 721 N N . HIS A 1 90 ? 38.577 -20.901 -29.287 1.00 93.75 90 HIS A N 1
ATOM 722 C CA . HIS A 1 90 ? 38.370 -20.725 -27.848 1.00 93.75 90 HIS A CA 1
ATOM 723 C C . HIS A 1 90 ? 36.875 -20.682 -27.501 1.00 93.75 90 HIS A C 1
ATOM 725 O O . HIS A 1 90 ? 36.448 -21.339 -26.557 1.00 93.75 90 HIS A O 1
ATOM 731 N N . ASP A 1 91 ? 36.068 -19.974 -28.297 1.00 93.06 91 ASP A N 1
ATOM 732 C CA . ASP A 1 91 ? 34.620 -19.867 -28.073 1.00 93.06 91 ASP A CA 1
ATOM 733 C C . ASP A 1 91 ? 33.912 -21.209 -28.288 1.00 93.06 91 ASP A C 1
ATOM 735 O O . ASP A 1 91 ? 33.031 -21.574 -27.516 1.00 93.06 91 ASP A O 1
ATOM 739 N N . LEU A 1 92 ? 34.324 -21.980 -29.301 1.00 92.31 92 LEU A N 1
ATOM 740 C CA . LEU A 1 92 ? 33.810 -23.334 -29.531 1.00 92.31 92 LEU A CA 1
ATOM 741 C C . LEU A 1 92 ? 34.224 -24.298 -28.414 1.00 92.31 92 LEU A C 1
ATOM 743 O O . LEU A 1 92 ? 33.407 -25.109 -27.992 1.00 92.31 92 LEU A O 1
ATOM 747 N N . TYR A 1 93 ? 35.453 -24.182 -27.902 1.00 92.00 93 TYR A N 1
ATOM 748 C CA . TYR A 1 93 ? 35.927 -25.010 -26.792 1.00 92.00 93 TYR A CA 1
ATOM 749 C C . TYR A 1 93 ? 35.114 -24.789 -25.506 1.00 92.00 93 TYR A C 1
ATOM 751 O O . TYR A 1 93 ? 34.798 -25.755 -24.819 1.00 92.00 93 TYR A O 1
ATOM 759 N N . TRP A 1 94 ? 34.752 -23.541 -25.182 1.00 92.75 94 TRP A N 1
ATOM 760 C CA . TRP A 1 94 ? 34.016 -23.230 -23.946 1.00 92.75 94 TRP A CA 1
ATOM 761 C C . TRP A 1 94 ? 32.492 -23.251 -24.085 1.00 92.75 94 TRP A C 1
ATOM 763 O O . TRP A 1 94 ? 31.805 -23.570 -23.119 1.00 92.75 94 TRP A O 1
ATOM 773 N N . ALA A 1 95 ? 31.953 -22.880 -25.247 1.00 91.88 95 ALA A N 1
ATOM 774 C CA . ALA A 1 95 ? 30.518 -22.664 -25.442 1.00 91.88 95 ALA A CA 1
ATOM 775 C C . ALA A 1 95 ? 29.914 -23.475 -26.602 1.00 91.88 95 ALA A C 1
ATOM 777 O O . ALA A 1 95 ? 28.715 -23.362 -26.844 1.00 91.88 95 ALA A O 1
ATOM 778 N N . GLY A 1 96 ? 30.695 -24.288 -27.323 1.00 88.62 96 GLY A N 1
ATOM 779 C CA . GLY A 1 96 ? 30.231 -25.013 -28.512 1.00 88.62 96 GLY A CA 1
ATOM 780 C C . GLY A 1 96 ? 29.107 -26.014 -28.234 1.00 88.62 96 GLY A C 1
ATOM 781 O O . GLY A 1 96 ? 28.128 -26.032 -28.975 1.00 88.62 96 GLY A O 1
ATOM 782 N N . GLU A 1 97 ? 29.197 -26.772 -27.139 1.00 89.62 97 GLU A N 1
ATOM 783 C CA . GLU A 1 97 ? 28.142 -27.702 -26.699 1.00 89.62 97 GLU A CA 1
ATOM 784 C C . GLU A 1 97 ? 26.878 -26.944 -26.256 1.00 89.62 97 GLU A C 1
ATOM 786 O O . GLU A 1 97 ? 25.772 -27.262 -26.683 1.00 89.62 97 GLU A O 1
ATOM 791 N N . MET A 1 98 ? 27.034 -25.857 -25.486 1.00 87.75 98 MET A N 1
ATOM 792 C CA . MET A 1 98 ? 25.911 -25.006 -25.053 1.00 87.75 98 MET A CA 1
ATOM 793 C C . MET A 1 98 ? 25.176 -24.358 -26.237 1.00 87.75 98 MET A C 1
ATOM 795 O O . MET A 1 98 ? 23.961 -24.174 -26.198 1.00 87.75 98 MET A O 1
ATOM 799 N N . LEU A 1 99 ? 25.912 -23.991 -27.287 1.00 87.25 99 LEU A N 1
ATOM 800 C CA . LEU A 1 99 ? 25.356 -23.428 -28.517 1.00 87.25 99 LEU A CA 1
ATOM 801 C C . LEU A 1 99 ? 24.796 -24.503 -29.468 1.00 87.25 99 LEU A C 1
ATOM 803 O O . LEU A 1 99 ? 24.259 -24.133 -30.512 1.00 87.25 99 LEU A O 1
ATOM 807 N N . GLY A 1 100 ? 24.913 -25.796 -29.132 1.00 85.94 100 GLY A N 1
ATOM 808 C CA . GLY A 1 100 ? 24.466 -26.911 -29.972 1.00 85.94 100 GLY A CA 1
ATOM 809 C C . GLY A 1 100 ? 25.223 -27.009 -31.299 1.00 85.94 100 GLY A C 1
ATOM 810 O O . GLY A 1 100 ? 24.633 -27.334 -32.324 1.00 85.94 100 GLY A O 1
ATOM 811 N N . LEU A 1 101 ? 26.506 -26.631 -31.309 1.00 83.50 101 LEU A N 1
ATOM 812 C CA . LEU A 1 101 ? 27.366 -26.617 -32.502 1.00 83.50 101 LEU A CA 1
ATOM 813 C C . LEU A 1 101 ? 28.348 -27.795 -32.554 1.00 83.50 101 LEU A C 1
ATOM 815 O O . LEU A 1 101 ? 29.064 -27.942 -33.545 1.00 83.50 101 LEU A O 1
ATOM 819 N N . LEU A 1 102 ? 28.420 -28.583 -31.482 1.00 76.38 102 LEU A N 1
ATOM 820 C CA . LEU A 1 102 ? 29.261 -29.765 -31.352 1.00 76.38 102 LEU A CA 1
ATOM 821 C C . LEU A 1 102 ? 28.343 -30.945 -31.015 1.00 76.38 102 LEU A C 1
ATOM 823 O O . LEU A 1 102 ? 27.836 -31.003 -29.898 1.00 76.38 102 LEU A O 1
ATOM 827 N N . ASP A 1 103 ? 28.137 -31.824 -31.997 1.00 61.66 103 ASP A N 1
ATOM 828 C CA . ASP A 1 103 ? 27.589 -33.178 -31.835 1.00 61.66 103 ASP A CA 1
ATOM 829 C C . ASP A 1 103 ? 28.727 -34.198 -32.004 1.00 61.66 103 ASP A C 1
ATOM 831 O O . ASP A 1 103 ? 29.534 -34.025 -32.953 1.00 61.66 103 ASP A O 1
#

InterPro domains:
  IPR001873 Epithelial sodium channel [PF00858] (5-95)
  IPR001873 Epithelial sodium channel [PTHR11690] (3-89)

pLDDT: mean 87.68, std 9.54, range [59.16, 98.12]

Sequence (103 aa):
SLEEFAGRSTLHGIQHIFRHRCYTARNLLWLLAFLGSLALLIHAYAKCVGLYFQYPHSTQLEEEMARKKTFPAITLCNLNPARFSRLSGHDLYWAGEMLGLLD

Radius of gyration: 38.59 Å; chains: 1; bounding box: 72×52×83 Å

Secondary structure (DSSP, 8-state):
-HHHHHHH---TTHHHHS-SS---HHHHHHHHHHHHHHHHHHHHHHHHHHHHHT----PPP-----SS-PPPP-----S-SS-GGG--HHHHHHHTTTTT---

Foldseek 3Di:
DVQVVQVPDPDPLSNLLPDPDPPDVSNVVSVVVSVVVVVVVVVVVVVVVVVVVVVDDDDDDDDDDDPDDDDDDDDDDDPQPDDPVPDDPVNCVVCVVVSVNDD